Protein AF-A0A960U1J3-F1 (afdb_monomer_lite)

Foldseek 3Di:
DDPDDDPDDPPDDDDDDDDDDDDDDDDDDDDDDDDDDDDDPDPPPPPCQVPAPQQCPLQAPDSGPVYHAPDSNDSQFRDWDWFFAQQCPLPFTADIDTDRGHPDDDPRTHNDHQFPCSPDSCGGPPRPPPPPPDDD

Secondary structure (DSSP, 8-state):
-----------------PPPPPP-----------------------------B-SSSSS-SBT-TT---S-TT-TT--EEEEEEE-SSSSS---EEEEEEESSS--TTSBS----S-TT-TTSSTTS---------

Structure (mmCIF, N/CA/C/O backbone):
data_AF-A0A960U1J3-F1
#
_entry.id   AF-A0A960U1J3-F1
#
loop_
_atom_site.group_PDB
_atom_site.id
_atom_site.type_symbol
_atom_site.label_atom_id
_atom_site.label_alt_id
_atom_site.label_comp_id
_atom_site.label_asym_id
_atom_site.label_entity_id
_atom_site.label_seq_id
_atom_site.pdbx_PDB_ins_code
_atom_site.Cartn_x
_atom_site.Cartn_y
_atom_site.Cartn_z
_atom_site.occupancy
_atom_site.B_iso_or_equiv
_atom_site.auth_seq_id
_atom_site.auth_comp_id
_atom_site.auth_asym_id
_atom_site.auth_atom_id
_atom_site.pdbx_PDB_model_num
ATOM 1 N N . MET A 1 1 ? -14.752 -25.069 -22.540 1.00 42.94 1 MET A N 1
ATOM 2 C CA . MET A 1 1 ? -13.610 -25.781 -21.931 1.00 42.94 1 MET A CA 1
ATOM 3 C C . MET A 1 1 ? -13.483 -25.294 -20.500 1.00 42.94 1 MET A C 1
ATOM 5 O O . MET A 1 1 ? -13.129 -24.149 -20.278 1.00 42.94 1 MET A O 1
ATOM 9 N N . LEU A 1 2 ? -13.917 -26.132 -19.563 1.00 43.34 2 LEU A N 1
ATOM 10 C CA . LEU A 1 2 ? -14.135 -25.818 -18.154 1.00 43.34 2 LEU A CA 1
ATOM 11 C C . LEU A 1 2 ? -12.799 -25.925 -17.400 1.00 43.34 2 LEU A C 1
ATOM 13 O O . LEU A 1 2 ? -12.328 -27.030 -17.124 1.00 43.34 2 LEU A O 1
ATOM 17 N N . ARG A 1 3 ? -12.139 -24.796 -17.126 1.00 50.56 3 ARG A N 1
ATOM 18 C CA . ARG A 1 3 ? -10.886 -24.773 -16.358 1.00 50.56 3 ARG A CA 1
ATOM 19 C C . ARG A 1 3 ? -11.200 -24.759 -14.859 1.00 50.56 3 ARG A C 1
ATOM 21 O O . ARG A 1 3 ? -11.265 -23.721 -14.229 1.00 50.56 3 ARG A O 1
ATOM 28 N N . LYS A 1 4 ? -11.459 -25.975 -14.369 1.00 44.81 4 LYS A N 1
ATOM 29 C CA . LYS A 1 4 ? -11.050 -26.545 -13.074 1.00 44.81 4 LYS A CA 1
ATOM 30 C C . LYS A 1 4 ? -11.060 -25.590 -11.870 1.00 44.81 4 LYS A C 1
ATOM 32 O O . LYS A 1 4 ? -10.063 -24.949 -11.570 1.00 44.81 4 LYS A O 1
ATOM 37 N N . PHE A 1 5 ? -12.163 -25.665 -11.123 1.00 49.59 5 PHE A N 1
ATOM 38 C CA . PHE A 1 5 ? -12.190 -25.546 -9.664 1.00 49.59 5 PHE A CA 1
ATOM 39 C C . PHE A 1 5 ? -10.960 -26.238 -9.051 1.00 49.59 5 PHE A C 1
ATOM 41 O O . PHE A 1 5 ? -10.846 -27.463 -9.127 1.00 49.59 5 PHE A O 1
ATOM 48 N N . PHE A 1 6 ? -10.066 -25.470 -8.436 1.00 47.81 6 PHE A N 1
ATOM 49 C CA . PHE A 1 6 ? -9.118 -25.978 -7.449 1.00 47.81 6 PHE A CA 1
ATOM 50 C C . PHE A 1 6 ? -9.321 -25.175 -6.168 1.00 47.81 6 PHE A C 1
ATOM 52 O O . PHE A 1 6 ? -8.670 -24.174 -5.899 1.00 47.81 6 PHE A O 1
ATOM 59 N N . LEU A 1 7 ? -10.317 -25.630 -5.412 1.00 43.47 7 LEU A N 1
ATOM 60 C CA . LEU A 1 7 ? -10.479 -25.362 -3.995 1.00 43.47 7 LEU A CA 1
ATOM 61 C C . LEU A 1 7 ? -9.278 -26.001 -3.283 1.00 43.47 7 LEU A C 1
ATOM 63 O O . LEU A 1 7 ? -9.285 -27.204 -3.025 1.00 43.47 7 LEU A O 1
ATOM 67 N N . MET A 1 8 ? -8.227 -25.223 -3.027 1.00 41.78 8 MET A N 1
ATOM 68 C CA . MET A 1 8 ? -7.156 -25.616 -2.115 1.00 41.78 8 MET A CA 1
ATOM 69 C C . MET A 1 8 ? -7.316 -24.841 -0.813 1.00 41.78 8 MET A C 1
ATOM 71 O O . MET A 1 8 ? -6.874 -23.710 -0.662 1.00 41.78 8 MET A O 1
ATOM 75 N N . LEU A 1 9 ? -8.004 -25.503 0.112 1.00 47.09 9 LEU A N 1
ATOM 76 C CA . LEU A 1 9 ? -7.950 -25.270 1.545 1.00 47.09 9 LEU A CA 1
ATOM 77 C C 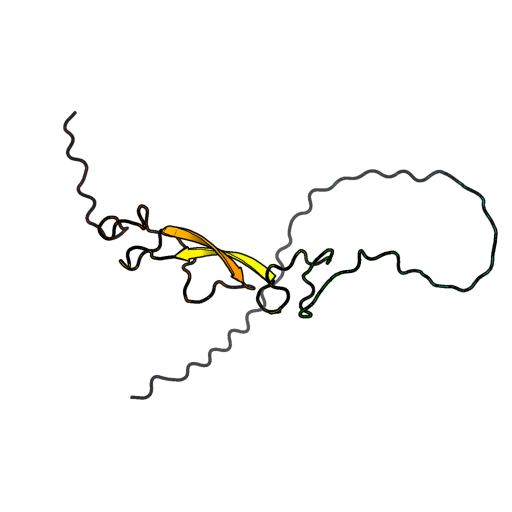. LEU A 1 9 ? -6.475 -25.283 1.988 1.00 47.09 9 LEU A C 1
ATOM 79 O O . LEU A 1 9 ? -5.895 -26.356 2.150 1.00 47.09 9 LEU A O 1
ATOM 83 N N . VAL A 1 10 ? -5.866 -24.112 2.173 1.00 48.56 10 VAL A N 1
ATOM 84 C CA . VAL A 1 10 ? -4.578 -23.981 2.866 1.00 48.56 10 VAL A CA 1
ATOM 85 C C . VAL A 1 10 ? -4.879 -23.523 4.285 1.00 48.56 10 VAL A C 1
ATOM 87 O O . VAL A 1 10 ? -4.880 -22.345 4.616 1.00 48.56 10 VAL A O 1
ATOM 90 N N . LEU A 1 11 ? -5.200 -24.506 5.122 1.00 50.47 11 LEU A N 1
ATOM 91 C CA . LEU A 1 11 ? -5.136 -24.377 6.567 1.00 50.47 11 LEU A CA 1
ATOM 92 C C . LEU A 1 11 ? -3.654 -24.474 6.954 1.00 50.47 11 LEU A C 1
ATOM 94 O O . LEU A 1 11 ? -3.129 -25.574 7.122 1.00 50.47 11 LEU A O 1
ATOM 98 N N . THR A 1 12 ? -2.971 -23.340 7.074 1.00 57.44 12 THR A N 1
ATOM 99 C CA . THR A 1 12 ? -1.671 -23.274 7.752 1.00 57.44 12 THR A CA 1
ATOM 100 C C . THR A 1 12 ? -1.734 -22.208 8.826 1.00 57.44 12 THR A C 1
ATOM 102 O O . THR A 1 12 ? -1.669 -21.016 8.548 1.00 57.44 12 THR A O 1
ATOM 105 N N . ALA A 1 13 ? -1.887 -22.679 10.062 1.00 51.31 13 ALA A N 1
ATOM 106 C CA . ALA A 1 13 ? -1.657 -21.907 11.266 1.00 51.31 13 ALA A CA 1
ATOM 107 C C . ALA A 1 13 ? -0.248 -21.302 11.217 1.00 51.31 13 ALA A C 1
ATOM 109 O O . ALA A 1 13 ? 0.740 -22.041 11.231 1.00 51.31 13 ALA A O 1
ATOM 110 N N . PHE A 1 14 ? -0.153 -19.976 11.166 1.00 50.88 14 PHE A N 1
ATOM 111 C CA . PHE A 1 14 ? 1.094 -19.292 11.471 1.00 50.88 14 PHE A CA 1
ATOM 112 C C . PHE A 1 14 ? 1.188 -19.142 12.987 1.00 50.88 14 PHE A C 1
ATOM 114 O O . PHE A 1 14 ? 0.440 -18.408 13.626 1.00 50.88 14 PHE A O 1
ATOM 121 N N . LEU A 1 15 ? 2.077 -19.950 13.560 1.00 49.25 15 LEU A N 1
ATOM 122 C CA . LEU A 1 15 ? 2.490 -19.865 14.949 1.00 49.25 15 LEU A CA 1
ATOM 123 C C . LEU A 1 15 ? 3.251 -18.554 15.158 1.00 49.25 15 LEU A C 1
ATOM 125 O O . LEU A 1 15 ? 4.181 -18.251 14.414 1.00 49.25 15 LEU A O 1
ATOM 129 N N . PHE A 1 16 ? 2.857 -17.827 16.203 1.00 50.53 16 PHE A N 1
ATOM 130 C CA . PHE A 1 16 ? 3.573 -16.696 16.783 1.00 50.53 16 PHE A CA 1
ATOM 131 C C . PHE A 1 16 ? 5.088 -16.954 16.842 1.00 50.53 16 PHE A C 1
ATOM 133 O O . PHE A 1 16 ? 5.547 -17.856 17.547 1.00 50.53 16 PHE A O 1
ATOM 140 N N . THR A 1 17 ? 5.872 -16.105 16.182 1.00 53.88 17 THR A N 1
ATOM 141 C CA . THR A 1 17 ? 7.277 -15.882 16.538 1.00 53.88 17 THR A CA 1
ATOM 142 C C . THR A 1 17 ? 7.396 -14.463 17.064 1.00 53.88 17 THR A C 1
ATOM 144 O O . THR A 1 17 ? 7.168 -13.505 16.333 1.00 53.88 17 THR A O 1
ATOM 147 N N . GLY A 1 18 ? 7.658 -14.368 18.368 1.00 45.94 18 GLY A N 1
ATOM 148 C CA . GLY A 1 18 ? 7.548 -13.153 19.160 1.00 45.94 18 GLY A CA 1
ATOM 149 C C . GLY A 1 18 ? 8.478 -12.017 18.743 1.00 45.94 18 GLY A C 1
ATOM 150 O O . GLY A 1 18 ? 9.635 -12.227 18.374 1.00 45.94 18 GLY A O 1
ATOM 151 N N . ALA A 1 19 ? 7.957 -10.802 18.889 1.00 51.81 19 ALA A N 1
ATOM 152 C CA . ALA A 1 19 ? 8.745 -9.586 18.929 1.00 51.81 19 ALA A CA 1
ATOM 153 C C . ALA A 1 19 ? 9.491 -9.503 20.270 1.00 51.81 19 ALA A C 1
ATOM 155 O O . ALA A 1 19 ? 8.927 -9.711 21.345 1.00 51.81 19 ALA A O 1
ATOM 156 N N . VAL A 1 20 ? 10.789 -9.231 20.186 1.00 54.38 20 VAL A N 1
ATOM 157 C CA . VAL A 1 20 ? 11.672 -9.004 21.327 1.00 54.38 20 VAL A CA 1
ATOM 158 C C . VAL A 1 20 ? 11.415 -7.599 21.882 1.00 54.38 20 VAL A C 1
ATOM 160 O O . VAL A 1 20 ? 11.584 -6.604 21.181 1.00 54.38 20 VAL A O 1
ATOM 163 N N . ALA A 1 21 ? 10.982 -7.514 23.138 1.00 51.69 21 ALA A N 1
ATOM 164 C CA . ALA A 1 21 ? 10.806 -6.250 23.844 1.00 51.69 21 ALA A CA 1
ATOM 165 C C . ALA A 1 21 ? 12.169 -5.698 24.299 1.00 51.69 21 ALA A C 1
ATOM 167 O O . ALA A 1 21 ? 12.952 -6.405 24.941 1.00 51.69 21 ALA A O 1
ATOM 168 N N . CYS A 1 22 ? 12.451 -4.430 23.992 1.00 45.19 22 CYS A N 1
ATOM 169 C CA . CYS A 1 22 ? 13.513 -3.676 24.653 1.00 45.19 22 CYS A CA 1
ATOM 170 C C . CYS A 1 22 ? 12.932 -3.064 25.934 1.00 45.19 22 CYS A C 1
ATOM 172 O O . CYS A 1 22 ? 11.934 -2.352 25.884 1.00 45.19 22 CYS A O 1
ATOM 174 N N . GLY A 1 23 ? 13.514 -3.423 27.077 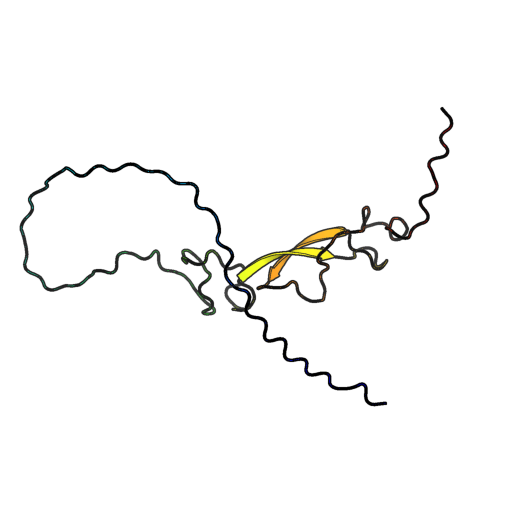1.00 40.59 23 GLY A N 1
ATOM 175 C CA . GLY A 1 23 ? 13.006 -3.074 28.398 1.00 40.59 23 GLY A CA 1
ATOM 176 C C . GLY A 1 23 ? 13.479 -1.733 28.963 1.00 40.59 23 GLY A C 1
ATOM 177 O O . GLY A 1 23 ? 14.401 -1.095 28.462 1.00 40.59 23 GLY A O 1
ATOM 178 N N . GLY A 1 24 ? 12.864 -1.403 30.097 1.00 42.47 24 GLY A N 1
ATOM 179 C CA . GLY A 1 24 ? 13.232 -0.380 31.082 1.00 42.47 24 GLY A CA 1
ATOM 180 C C . GLY A 1 24 ? 11.958 -0.028 31.862 1.00 42.47 24 GLY A C 1
ATOM 181 O O . GLY A 1 24 ? 10.990 0.367 31.241 1.00 42.47 24 GLY A O 1
ATOM 182 N N . GLY A 1 25 ? 11.784 -0.230 33.169 1.00 43.16 25 GLY A N 1
ATOM 183 C CA . GLY A 1 25 ? 12.726 -0.375 34.271 1.00 43.16 25 GLY A CA 1
ATOM 184 C C . GLY A 1 25 ? 12.744 0.917 35.094 1.00 43.16 25 GLY A C 1
ATOM 185 O O . GLY A 1 25 ? 13.449 1.841 34.708 1.00 43.16 25 GLY A O 1
ATOM 186 N N . GLY A 1 26 ? 12.032 0.963 36.228 1.00 41.59 26 GLY A N 1
ATOM 187 C CA . GLY A 1 26 ? 12.218 1.992 37.265 1.00 41.59 26 GLY A CA 1
ATOM 188 C C . GLY A 1 26 ? 10.938 2.355 38.020 1.00 41.59 26 GLY A C 1
ATOM 189 O O . GLY A 1 26 ? 10.039 2.934 37.429 1.00 41.59 26 GLY A O 1
ATOM 190 N N . GLY A 1 27 ? 10.871 1.991 39.305 1.00 50.00 27 GLY A N 1
ATOM 191 C CA . GLY A 1 27 ? 9.740 2.256 40.196 1.00 50.00 27 GLY A CA 1
ATOM 192 C C . GLY A 1 27 ? 9.812 3.577 40.966 1.00 50.00 27 GLY A C 1
ATOM 193 O O . GLY A 1 27 ? 10.731 4.375 40.776 1.00 50.00 27 GLY A O 1
ATOM 194 N N . GLY A 1 28 ? 8.849 3.732 41.872 1.00 45.59 28 GLY A N 1
ATOM 195 C CA . GLY A 1 28 ? 8.752 4.803 42.857 1.00 45.59 28 GLY A CA 1
ATOM 196 C C . GLY A 1 28 ? 7.359 4.809 43.475 1.00 45.59 28 GLY A C 1
ATOM 197 O O . GLY A 1 28 ? 6.507 5.567 43.031 1.00 45.59 28 GLY A O 1
ATOM 198 N N . ASP A 1 29 ? 7.148 3.914 44.438 1.00 52.78 29 ASP A N 1
ATOM 199 C CA . ASP A 1 29 ? 6.119 4.063 45.466 1.00 52.78 29 ASP A CA 1
ATOM 200 C C . ASP A 1 29 ? 6.533 5.222 46.398 1.00 52.78 29 ASP A C 1
ATOM 202 O O . ASP A 1 29 ? 7.736 5.452 46.548 1.00 52.78 29 ASP A O 1
ATOM 206 N N . ASP A 1 30 ? 5.541 5.894 46.993 1.00 54.38 30 ASP A N 1
ATOM 207 C CA . ASP A 1 30 ? 5.583 6.914 48.065 1.00 54.38 30 ASP A CA 1
ATOM 208 C C . ASP A 1 30 ? 5.020 8.282 47.623 1.00 54.38 30 ASP A C 1
ATOM 210 O O . ASP A 1 30 ? 5.735 9.111 47.070 1.00 54.38 30 ASP A O 1
ATOM 214 N N . ASP A 1 31 ? 3.733 8.516 47.901 1.00 54.94 31 ASP A N 1
ATOM 215 C CA . ASP A 1 31 ? 3.280 9.675 48.686 1.00 54.94 31 ASP A CA 1
ATOM 216 C C . ASP A 1 31 ? 1.809 9.467 49.098 1.00 54.94 31 ASP A C 1
ATOM 218 O O . ASP A 1 31 ? 0.887 9.460 48.282 1.00 54.94 31 ASP A O 1
ATOM 222 N N . ASP A 1 32 ? 1.632 9.254 50.403 1.00 58.69 32 ASP A N 1
ATOM 223 C CA . ASP A 1 32 ? 0.369 9.291 51.129 1.00 58.69 32 ASP A CA 1
ATOM 224 C C . ASP A 1 32 ? -0.322 10.661 50.945 1.00 58.69 32 ASP A C 1
ATOM 226 O O . ASP A 1 32 ? 0.210 11.681 51.393 1.00 58.69 32 ASP A O 1
ATOM 230 N N . ASP A 1 33 ? -1.529 10.698 50.369 1.00 59.38 33 ASP A N 1
ATOM 231 C CA . ASP A 1 33 ? -2.462 11.818 50.565 1.00 59.38 33 ASP A CA 1
ATOM 232 C C . ASP A 1 33 ? -3.788 11.285 51.125 1.00 59.38 33 ASP A C 1
ATOM 234 O O . ASP A 1 33 ? -4.652 10.754 50.423 1.00 59.38 33 ASP A O 1
ATOM 238 N N . ASP A 1 34 ? -3.893 11.378 52.452 1.00 67.12 34 ASP A N 1
ATOM 239 C CA . ASP A 1 34 ? -5.110 11.186 53.229 1.00 67.12 34 ASP A CA 1
ATOM 240 C C . ASP A 1 34 ? -6.208 12.136 52.725 1.00 67.12 34 ASP A C 1
ATOM 242 O O . ASP A 1 34 ? -6.199 13.337 53.001 1.00 67.12 34 ASP A O 1
ATOM 246 N N . SER A 1 35 ? -7.239 11.590 52.086 1.00 58.16 35 SER A N 1
ATOM 247 C CA . SER A 1 35 ? -8.555 12.231 52.012 1.00 58.16 35 SER A CA 1
ATOM 248 C C . SER A 1 35 ? -9.652 11.178 52.047 1.00 58.16 35 SER A C 1
ATOM 250 O O . SER A 1 35 ? -10.273 10.845 51.046 1.00 58.16 35 SER A O 1
ATOM 252 N N . ALA A 1 36 ? -9.899 10.653 53.245 1.00 66.25 36 ALA A N 1
ATOM 253 C CA . ALA A 1 36 ? -11.142 9.964 53.543 1.00 66.25 36 ALA A CA 1
ATOM 254 C C . ALA A 1 36 ? -12.325 10.935 53.386 1.00 66.25 36 ALA A C 1
ATOM 256 O O . ALA A 1 36 ? -12.500 11.825 54.224 1.00 66.25 36 ALA A O 1
ATOM 257 N N . ALA A 1 37 ? -13.143 10.727 52.357 1.00 55.47 37 ALA A N 1
ATOM 258 C CA . ALA A 1 37 ? -14.565 11.043 52.370 1.00 55.47 37 ALA A CA 1
ATOM 259 C C . ALA A 1 37 ? -15.295 10.251 51.274 1.00 55.47 37 ALA A C 1
ATOM 261 O O . ALA A 1 37 ? -14.887 10.275 50.120 1.00 55.47 37 ALA A O 1
ATOM 262 N N . ASP A 1 38 ? -16.396 9.640 51.709 1.00 55.00 38 ASP A N 1
ATOM 263 C CA . ASP A 1 38 ? -17.573 9.232 50.940 1.00 55.00 38 ASP A CA 1
ATOM 264 C C . ASP A 1 38 ? -17.618 7.786 50.401 1.00 55.00 38 ASP A C 1
ATOM 266 O O . ASP A 1 38 ? -17.092 7.425 49.354 1.00 55.00 38 ASP A O 1
ATOM 270 N N . ASP A 1 39 ? -18.307 6.960 51.202 1.00 57.00 39 ASP A N 1
ATOM 271 C CA . ASP A 1 39 ? -18.925 5.680 50.857 1.00 57.00 39 ASP A CA 1
ATOM 272 C C . ASP A 1 39 ? -20.021 5.877 49.781 1.00 57.00 39 ASP A C 1
ATOM 274 O O . ASP A 1 39 ? -21.213 5.806 50.097 1.00 57.00 39 ASP A O 1
ATOM 278 N N . ASP A 1 40 ? -19.636 6.109 48.527 1.00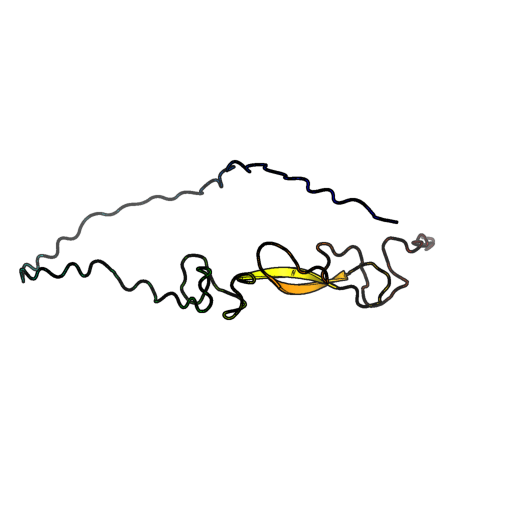 59.72 40 ASP A N 1
ATOM 279 C CA . ASP A 1 40 ? -20.529 5.978 47.373 1.00 59.72 40 ASP A CA 1
ATOM 280 C C . ASP A 1 40 ? -20.058 4.792 46.509 1.00 59.72 40 ASP A C 1
ATOM 282 O O . ASP A 1 40 ? -18.979 4.804 45.921 1.00 59.72 40 ASP A O 1
ATOM 286 N N . ASP A 1 41 ? -20.875 3.733 46.501 1.00 58.88 41 ASP A N 1
ATOM 287 C CA . ASP A 1 41 ? -20.864 2.632 45.529 1.00 58.88 41 ASP A CA 1
ATOM 288 C C . ASP A 1 41 ? -21.109 3.195 44.109 1.00 58.88 41 ASP A C 1
ATOM 290 O O . ASP A 1 41 ? -22.209 3.061 43.571 1.00 58.88 41 ASP A O 1
ATOM 294 N N . ASP A 1 42 ? -20.100 3.812 43.503 1.00 59.31 42 ASP A N 1
ATOM 295 C CA . ASP A 1 42 ? -20.012 4.015 42.058 1.00 59.31 42 ASP A CA 1
ATOM 296 C C . ASP A 1 42 ? -18.682 3.397 41.595 1.00 59.31 42 ASP A C 1
ATOM 298 O O . ASP A 1 42 ? -17.614 4.003 41.681 1.00 59.31 42 ASP A O 1
ATOM 302 N N . ASP A 1 43 ? -18.761 2.140 41.139 1.00 56.53 43 ASP A N 1
ATOM 303 C CA . ASP A 1 43 ? -17.783 1.498 40.247 1.00 56.53 43 ASP A CA 1
ATOM 304 C C . ASP A 1 43 ? -17.735 2.289 38.914 1.00 56.53 43 ASP A C 1
ATOM 306 O O . ASP A 1 43 ? -18.129 1.785 37.863 1.00 56.53 43 ASP A O 1
ATOM 310 N N . ASP A 1 44 ? -17.270 3.539 38.952 1.00 54.16 44 ASP A N 1
ATOM 311 C CA . ASP A 1 44 ? -16.797 4.297 37.788 1.00 54.16 44 ASP A CA 1
ATOM 312 C C . ASP A 1 44 ? -15.287 4.024 37.595 1.00 54.16 44 ASP A C 1
ATOM 314 O O . ASP A 1 44 ? -14.474 4.925 37.400 1.00 54.16 44 ASP A O 1
ATOM 318 N N . ASP A 1 45 ? -14.907 2.743 37.656 1.00 58.81 45 ASP A N 1
ATOM 319 C CA . ASP A 1 45 ? -13.716 2.226 36.977 1.00 58.81 45 ASP A CA 1
ATOM 320 C C . ASP A 1 45 ? -14.085 2.000 35.499 1.00 58.81 45 ASP A C 1
ATOM 322 O O . ASP A 1 45 ? -14.278 0.876 35.033 1.00 58.81 45 ASP A O 1
ATOM 326 N N . ASP A 1 46 ? -14.219 3.093 34.759 1.00 53.62 46 ASP A N 1
ATOM 327 C CA . ASP A 1 46 ? -13.759 3.136 33.374 1.00 53.62 46 ASP A CA 1
ATOM 328 C C . ASP A 1 46 ? -13.281 4.565 33.166 1.00 53.62 46 ASP A C 1
ATOM 330 O O . ASP A 1 46 ? -14.067 5.502 32.991 1.00 53.62 46 ASP A O 1
ATOM 334 N N . ASP A 1 47 ? -11.974 4.739 33.333 1.00 50.91 47 ASP A N 1
ATOM 335 C CA . ASP A 1 47 ? -11.283 5.971 33.021 1.00 50.91 47 ASP A CA 1
ATOM 336 C C . ASP A 1 47 ? -11.675 6.423 31.615 1.00 50.91 47 ASP A C 1
ATOM 338 O O . ASP A 1 47 ? -12.137 5.634 30.799 1.00 50.91 47 ASP A O 1
ATOM 342 N N . ASP A 1 48 ? -11.531 7.712 31.325 1.00 49.03 48 ASP A N 1
ATOM 343 C CA . ASP A 1 48 ? -11.580 8.232 29.966 1.00 49.03 48 ASP A CA 1
ATOM 344 C C . ASP A 1 48 ? -10.637 7.415 29.048 1.00 49.03 48 ASP A C 1
ATOM 346 O O . ASP A 1 48 ? -9.515 7.829 28.744 1.00 49.03 48 ASP A O 1
ATOM 350 N N . ALA A 1 49 ? -11.099 6.263 28.554 1.00 53.41 49 ALA A N 1
ATOM 351 C CA . ALA A 1 49 ? -10.672 5.663 27.322 1.00 53.41 49 ALA A CA 1
ATOM 352 C C . ALA A 1 49 ? -10.949 6.769 26.327 1.00 53.41 49 ALA A C 1
ATOM 354 O O . ALA A 1 49 ? -12.108 7.054 26.018 1.00 53.41 49 ALA A O 1
ATOM 355 N N . ALA A 1 50 ? -9.887 7.477 25.939 1.00 59.88 50 ALA A N 1
ATOM 356 C CA . ALA A 1 50 ? -9.909 8.454 24.870 1.00 59.88 50 ALA A CA 1
ATOM 357 C C . ALA A 1 50 ? -10.853 7.903 23.803 1.00 59.88 50 ALA A C 1
ATOM 359 O O . ALA A 1 50 ? -10.569 6.841 23.260 1.00 59.88 50 ALA A O 1
ATOM 360 N N . THR A 1 51 ? -12.036 8.513 23.657 1.00 76.56 51 THR A N 1
ATOM 361 C CA . THR A 1 51 ? -13.187 7.824 23.059 1.00 76.56 51 THR A CA 1
ATOM 362 C C . THR A 1 51 ? -12.786 7.342 21.678 1.00 76.56 51 THR A C 1
ATOM 364 O O . THR A 1 51 ? -12.636 8.170 20.780 1.00 76.56 51 THR A O 1
ATOM 367 N N . CYS A 1 52 ? -12.548 6.040 21.536 1.00 85.50 52 CYS A N 1
ATOM 368 C CA . CYS A 1 52 ? -12.169 5.453 20.265 1.00 85.50 52 CYS A CA 1
ATOM 369 C C . CYS A 1 52 ? -13.310 5.728 19.286 1.00 85.50 52 CYS A C 1
ATOM 371 O O . CYS A 1 52 ? -14.452 5.315 19.515 1.00 85.50 52 CYS A O 1
ATOM 373 N N . VAL A 1 53 ? -13.017 6.505 18.244 1.00 89.69 53 VAL A N 1
ATOM 374 C CA . VAL A 1 53 ? -13.968 6.802 17.175 1.00 89.69 53 VAL A CA 1
ATOM 375 C C . VAL A 1 53 ? -13.759 5.772 16.080 1.00 89.69 53 VAL A C 1
ATOM 377 O O . VAL A 1 53 ? -13.038 6.015 15.119 1.00 89.69 53 VAL A O 1
ATOM 380 N N . ASP A 1 54 ? -14.400 4.627 16.267 1.00 89.31 54 ASP A N 1
ATOM 381 C CA . ASP A 1 54 ? -14.465 3.536 15.300 1.00 89.31 54 ASP A CA 1
ATOM 382 C C . ASP A 1 54 ? -15.825 3.595 14.583 1.00 89.31 54 ASP A C 1
ATOM 384 O O . ASP A 1 54 ? -16.884 3.379 15.187 1.00 89.31 54 ASP A O 1
ATOM 388 N N . THR A 1 55 ? -15.810 3.989 13.308 1.00 92.94 55 THR A N 1
ATOM 389 C CA . THR A 1 55 ? -17.040 4.254 12.542 1.00 92.94 55 THR A CA 1
ATOM 390 C C . THR A 1 55 ? -17.544 3.020 11.797 1.00 92.94 55 THR A C 1
ATOM 392 O O . THR A 1 55 ? -18.761 2.873 11.621 1.00 92.94 55 THR A O 1
ATOM 395 N N . ASP A 1 56 ? -16.654 2.125 11.375 1.00 90.75 56 ASP A N 1
ATOM 396 C CA . ASP A 1 56 ? -16.992 0.940 10.584 1.00 90.75 56 ASP A CA 1
ATOM 397 C C . ASP A 1 56 ? -16.889 -0.387 11.361 1.00 90.75 56 ASP A C 1
ATOM 399 O O . ASP A 1 56 ? -17.399 -1.413 10.893 1.00 90.75 56 ASP A O 1
ATOM 403 N N . GLY A 1 57 ? -16.390 -0.341 12.596 1.00 89.81 57 GLY A N 1
ATOM 404 C CA . GLY A 1 57 ? -16.405 -1.420 13.573 1.00 89.81 57 GLY A CA 1
ATOM 405 C C . GLY A 1 57 ? -15.218 -2.375 13.478 1.00 89.81 57 GLY A C 1
ATOM 406 O O . GLY A 1 57 ? -15.366 -3.533 13.892 1.00 89.81 57 GLY A O 1
ATOM 407 N N . ASP A 1 58 ? -14.097 -1.961 12.888 1.00 89.88 58 ASP A N 1
ATOM 408 C CA . ASP A 1 58 ? -12.901 -2.796 12.736 1.00 89.88 58 ASP A CA 1
ATOM 409 C C . ASP A 1 58 ? -11.872 -2.652 13.873 1.00 89.88 58 ASP A C 1
ATOM 411 O O . ASP A 1 58 ? -10.925 -3.444 13.965 1.00 89.88 58 ASP A O 1
ATOM 415 N N . GLY A 1 59 ? -12.114 -1.719 14.798 1.00 90.12 59 GLY A N 1
ATOM 416 C CA . GLY A 1 59 ? -11.270 -1.418 15.949 1.00 90.12 59 GLY A CA 1
ATOM 417 C C . GLY A 1 59 ? -10.172 -0.386 15.689 1.00 90.12 59 GLY A C 1
ATOM 418 O O . GLY A 1 59 ? -9.461 -0.037 16.638 1.00 90.12 59 GLY A O 1
ATOM 419 N N . PHE A 1 60 ? -10.026 0.104 14.457 1.00 93.25 60 PHE A N 1
ATOM 420 C CA . PHE A 1 60 ? -9.166 1.222 14.090 1.00 93.25 60 PHE A CA 1
ATOM 421 C C . PHE A 1 60 ? -9.971 2.528 14.073 1.00 93.25 60 PHE A C 1
ATOM 423 O O . PHE A 1 60 ? -11.190 2.545 13.936 1.00 93.25 60 PHE A O 1
ATOM 430 N N . GLY A 1 61 ? -9.287 3.653 14.286 1.00 91.44 61 GLY A N 1
ATOM 431 C CA . GLY A 1 61 ? -9.944 4.957 14.313 1.00 91.44 61 GLY A CA 1
ATOM 432 C C . GLY A 1 61 ? -9.222 6.003 15.149 1.00 91.44 61 GLY A C 1
ATOM 433 O O . GLY A 1 61 ? -8.107 5.805 15.644 1.00 91.44 61 GLY A O 1
ATOM 434 N N . GLU A 1 62 ? -9.851 7.166 15.313 1.00 89.19 62 GLU A N 1
ATOM 435 C CA . GLU A 1 62 ? -9.278 8.241 16.124 1.00 89.19 62 GLU A CA 1
ATOM 436 C C . GLU A 1 62 ? -9.232 7.814 17.599 1.00 89.19 62 GLU A C 1
ATOM 438 O O . GLU A 1 62 ? -10.256 7.482 18.192 1.00 89.19 62 GLU A O 1
ATOM 443 N N . ASN A 1 63 ? -8.038 7.843 18.199 1.00 87.25 63 ASN A N 1
ATOM 444 C CA . ASN A 1 63 ? -7.786 7.454 19.593 1.00 87.25 63 ASN A CA 1
ATOM 445 C C . ASN A 1 63 ? -8.093 5.980 19.932 1.00 87.25 63 ASN A C 1
ATOM 447 O O . ASN A 1 63 ? -8.236 5.639 21.103 1.00 87.25 63 ASN A O 1
ATOM 451 N N . CYS A 1 64 ? -8.152 5.097 18.934 1.00 88.12 64 CYS A N 1
ATOM 452 C CA . CYS A 1 64 ? -8.314 3.660 19.147 1.00 88.12 64 CYS A CA 1
ATOM 453 C C . CYS A 1 64 ? -6.980 2.970 19.479 1.00 88.12 64 CYS A C 1
ATOM 455 O O . CYS A 1 64 ? -5.926 3.343 18.959 1.00 88.12 64 CYS A O 1
ATOM 457 N N . GLU A 1 65 ? -7.015 1.931 20.325 1.00 89.06 65 GLU A N 1
ATOM 458 C CA . GLU A 1 65 ? -5.815 1.173 20.730 1.00 89.06 65 GLU A CA 1
ATOM 459 C C . GLU A 1 65 ? -5.143 0.470 19.536 1.00 89.06 65 GLU A C 1
ATOM 461 O O . GLU A 1 65 ? -3.915 0.390 19.479 1.00 89.06 65 GLU A O 1
ATOM 466 N N . ALA A 1 66 ? -5.931 0.006 18.556 1.00 89.25 66 ALA A N 1
ATOM 467 C CA . ALA A 1 66 ? -5.405 -0.641 17.352 1.00 89.25 66 ALA A CA 1
ATOM 468 C C . ALA A 1 66 ? -4.646 0.333 16.431 1.00 89.25 66 ALA A C 1
ATOM 470 O O . ALA A 1 66 ? -3.801 -0.095 15.642 1.00 89.25 66 ALA A O 1
ATOM 471 N N . GLY A 1 67 ? -4.891 1.638 16.575 1.00 91.94 67 GLY A N 1
ATOM 472 C CA . GLY A 1 67 ? -4.281 2.697 15.783 1.00 91.94 67 GLY A CA 1
ATOM 473 C C . GLY A 1 67 ? -5.287 3.465 14.920 1.00 91.94 67 GLY A C 1
ATOM 474 O O . GLY A 1 67 ? -6.487 3.200 14.978 1.00 91.94 67 GLY A O 1
ATOM 475 N N . PRO A 1 68 ? -4.798 4.445 14.140 1.00 93.44 68 PRO A N 1
ATOM 476 C CA . PRO A 1 68 ? -5.636 5.247 13.257 1.00 93.44 68 PRO A CA 1
ATOM 477 C C . PRO A 1 68 ? -6.158 4.426 12.077 1.00 93.44 68 PRO A C 1
ATOM 479 O O . PRO A 1 68 ? -5.435 3.581 11.554 1.00 93.44 68 PRO A O 1
ATOM 482 N N . ASP A 1 69 ? -7.364 4.758 11.629 1.00 94.69 69 ASP A N 1
ATOM 483 C CA . ASP A 1 69 ? -7.987 4.235 10.415 1.00 94.69 69 ASP A CA 1
ATOM 484 C C . ASP A 1 69 ? -7.766 5.208 9.240 1.00 94.69 69 ASP A C 1
ATOM 486 O O . ASP A 1 69 ? -7.782 6.433 9.403 1.00 94.69 69 ASP A O 1
ATOM 490 N N . CYS A 1 70 ? -7.497 4.673 8.049 1.00 96.12 70 CYS A N 1
ATOM 491 C CA . CYS A 1 70 ? -7.394 5.464 6.829 1.00 96.12 70 CYS A CA 1
ATOM 492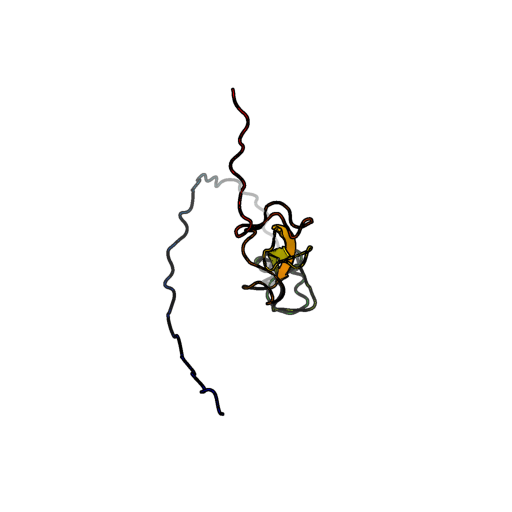 C C . CYS A 1 70 ? -8.722 5.599 6.068 1.00 96.12 70 CYS A C 1
ATOM 494 O O . CYS A 1 70 ? -8.795 6.438 5.160 1.00 96.12 70 CYS A O 1
ATOM 496 N N . ASN A 1 71 ? -9.745 4.808 6.402 1.00 95.12 71 ASN A N 1
ATOM 497 C CA . ASN A 1 71 ? -11.059 4.843 5.778 1.00 95.12 71 ASN A CA 1
ATOM 498 C C . ASN A 1 71 ? -12.189 4.401 6.725 1.00 95.12 71 ASN A C 1
ATOM 500 O O . ASN A 1 71 ? -12.691 3.292 6.593 1.00 95.12 71 ASN A O 1
ATOM 504 N N . ASP A 1 72 ? -12.730 5.379 7.462 1.00 93.25 72 ASP A N 1
ATOM 505 C CA . ASP A 1 72 ? -13.881 5.278 8.385 1.00 93.25 72 ASP A CA 1
ATOM 506 C C . ASP A 1 72 ? -15.188 4.664 7.812 1.00 93.25 72 ASP A C 1
ATOM 508 O O . ASP A 1 72 ? -16.236 4.663 8.467 1.00 93.25 72 ASP A O 1
ATOM 512 N N . GLY A 1 73 ? -15.217 4.273 6.536 1.00 94.06 73 GLY A N 1
ATOM 513 C CA . GLY A 1 73 ? -16.376 3.698 5.859 1.00 94.06 73 GLY A CA 1
ATOM 514 C C . GLY A 1 73 ? -16.172 2.278 5.332 1.00 94.06 73 GLY A C 1
ATOM 515 O O . GLY A 1 73 ? -17.107 1.751 4.716 1.00 94.06 73 GLY A O 1
ATOM 516 N N . ASP A 1 74 ? -14.995 1.673 5.507 1.00 94.75 74 ASP A N 1
ATOM 517 C CA . ASP A 1 74 ? -14.693 0.320 5.040 1.00 94.75 74 ASP A CA 1
ATOM 518 C C . ASP A 1 74 ? -13.744 -0.413 5.991 1.00 94.75 74 ASP A C 1
ATOM 520 O O . ASP A 1 74 ? -12.529 -0.354 5.830 1.00 94.75 74 ASP A O 1
ATOM 524 N N . ALA A 1 75 ? -14.334 -1.261 6.835 1.00 94.25 75 ALA A N 1
ATOM 525 C CA . ALA A 1 75 ? -13.661 -2.110 7.821 1.00 94.25 75 ALA A CA 1
ATOM 526 C C . ALA A 1 75 ? -12.593 -3.072 7.250 1.00 94.25 75 ALA A C 1
ATOM 528 O O . ALA A 1 75 ? -11.966 -3.843 7.974 1.00 94.25 75 ALA A O 1
ATOM 529 N N . ASN A 1 76 ? -12.439 -3.143 5.922 1.00 94.75 76 ASN A N 1
ATOM 530 C CA . ASN A 1 76 ? -11.374 -3.901 5.262 1.00 94.75 76 ASN A CA 1
ATOM 531 C C . ASN A 1 76 ? -10.197 -3.010 4.835 1.00 94.75 76 ASN A C 1
ATOM 533 O O . ASN A 1 76 ? -9.309 -3.501 4.133 1.00 94.75 76 ASN A O 1
ATOM 537 N N . ALA A 1 77 ? -10.201 -1.723 5.185 1.00 95.81 77 ALA A N 1
ATOM 538 C CA . ALA A 1 77 ? -9.260 -0.714 4.725 1.00 95.81 77 ALA A CA 1
ATOM 539 C C . ALA A 1 77 ? -8.810 0.210 5.868 1.00 95.81 77 ALA A C 1
ATOM 541 O O . ALA A 1 77 ? -9.101 1.395 5.856 1.00 95.81 77 ALA A O 1
ATOM 542 N N . TYR A 1 78 ? -8.017 -0.335 6.789 1.00 95.19 78 TYR A N 1
ATOM 543 C CA . TYR A 1 78 ? -7.582 0.349 8.014 1.00 95.19 78 TYR A CA 1
ATOM 544 C C . TYR A 1 78 ? -6.140 0.867 8.010 1.00 95.19 78 TYR A C 1
ATOM 546 O O . TYR A 1 78 ? -5.726 1.567 8.931 1.00 95.19 78 TYR A O 1
ATOM 554 N N . GLN A 1 79 ? -5.320 0.520 7.012 1.00 95.31 79 GLN A N 1
ATOM 555 C CA . GLN A 1 79 ? -3.907 0.910 6.976 1.00 95.31 79 GLN A CA 1
ATOM 556 C C . GLN A 1 79 ? -3.461 1.436 5.611 1.00 95.31 79 GLN A C 1
ATOM 558 O O . GLN A 1 79 ? -3.970 1.066 4.556 1.00 95.31 79 GLN A O 1
ATOM 563 N N . ILE A 1 80 ? -2.446 2.302 5.613 1.00 96.25 80 ILE A N 1
ATOM 564 C CA . ILE A 1 80 ? -1.799 2.736 4.374 1.00 96.25 80 ILE A CA 1
ATOM 565 C C . ILE A 1 80 ? -0.724 1.720 3.992 1.00 96.25 80 ILE A C 1
ATOM 567 O O . ILE A 1 80 ? 0.302 1.604 4.664 1.00 96.25 80 ILE A O 1
ATOM 571 N N . LEU A 1 81 ? -0.934 1.031 2.875 1.00 96.25 81 LEU A N 1
ATOM 572 C CA . LEU A 1 81 ? 0.078 0.210 2.222 1.00 96.25 81 LEU A CA 1
ATOM 573 C C . LEU A 1 81 ? 0.745 0.998 1.091 1.00 96.25 81 LEU A C 1
ATOM 575 O O . LEU A 1 81 ? 0.097 1.760 0.372 1.00 96.25 81 LEU A O 1
ATOM 579 N N . THR A 1 82 ? 2.047 0.795 0.903 1.00 96.56 82 THR A N 1
ATOM 580 C CA . THR A 1 82 ? 2.759 1.319 -0.269 1.00 96.56 82 THR A CA 1
ATOM 581 C C . THR A 1 82 ? 2.546 0.371 -1.437 1.00 96.56 82 THR A C 1
ATOM 583 O O . THR A 1 82 ? 3.002 -0.769 -1.382 1.00 96.56 82 THR A O 1
ATOM 586 N N . GLY A 1 83 ? 1.873 0.845 -2.480 1.00 96.31 83 GLY A N 1
ATOM 587 C CA . GLY A 1 83 ? 1.775 0.166 -3.768 1.00 96.31 83 GLY A CA 1
ATOM 588 C C . GLY A 1 83 ? 2.504 0.939 -4.859 1.00 96.31 83 GLY A C 1
ATOM 589 O O . GLY A 1 83 ? 2.907 2.087 -4.660 1.00 96.31 83 GLY A O 1
ATOM 590 N N . TYR A 1 84 ? 2.643 0.315 -6.021 1.00 96.38 84 TYR A N 1
ATOM 591 C CA . TYR A 1 84 ? 3.238 0.921 -7.207 1.00 96.38 84 TYR A CA 1
ATOM 592 C C . TYR A 1 84 ? 2.263 0.866 -8.380 1.00 96.38 84 TYR A C 1
ATOM 594 O O . TYR A 1 84 ? 1.458 -0.065 -8.474 1.00 96.38 84 TYR A O 1
ATOM 602 N N . VAL A 1 85 ? 2.313 1.877 -9.242 1.00 95.88 85 VAL A N 1
ATOM 603 C CA . VAL A 1 85 ? 1.532 1.953 -10.483 1.00 95.88 85 VAL A CA 1
ATOM 604 C C . VAL A 1 85 ? 2.465 1.878 -11.683 1.00 95.88 85 VAL A C 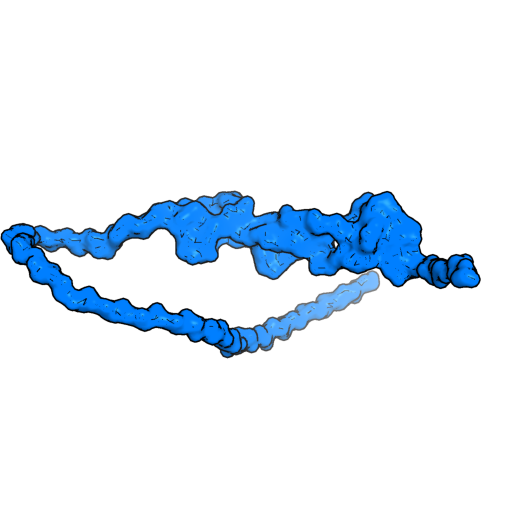1
ATOM 606 O O . VAL A 1 85 ? 3.632 2.224 -11.558 1.00 95.88 85 VAL A O 1
ATOM 609 N N . ASP A 1 86 ? 1.924 1.404 -12.798 1.00 94.31 86 ASP A N 1
ATOM 610 C CA . ASP A 1 86 ? 2.552 1.396 -14.120 1.00 94.31 86 ASP A CA 1
ATOM 611 C C . ASP A 1 86 ? 1.989 2.603 -14.887 1.00 94.31 86 ASP A C 1
ATOM 613 O O . ASP A 1 86 ? 0.814 2.601 -15.284 1.00 94.31 86 ASP A O 1
ATOM 617 N N . ALA A 1 87 ? 2.758 3.692 -14.964 1.00 93.94 87 ALA A N 1
ATOM 618 C CA . ALA A 1 87 ? 2.273 4.953 -15.530 1.00 93.94 87 ALA A CA 1
ATOM 619 C C . ALA A 1 87 ? 2.472 5.048 -17.053 1.00 93.94 87 ALA A C 1
ATOM 621 O O . ALA A 1 87 ? 1.637 5.653 -17.748 1.00 93.94 87 ALA A O 1
ATOM 622 N N . ASP A 1 88 ? 3.508 4.418 -17.597 1.00 93.44 88 ASP A N 1
ATOM 623 C CA . ASP A 1 88 ? 3.806 4.411 -19.030 1.00 93.44 88 ASP A CA 1
ATOM 624 C C . ASP A 1 88 ? 3.201 3.218 -19.802 1.00 93.44 88 ASP A C 1
ATOM 626 O O . ASP A 1 88 ? 3.115 3.255 -21.037 1.00 93.44 88 ASP A O 1
ATOM 630 N N . HIS A 1 89 ? 2.619 2.261 -19.076 1.00 92.62 89 HIS A N 1
ATOM 631 C CA . HIS A 1 89 ? 1.922 1.067 -19.553 1.00 92.62 89 HIS A CA 1
ATOM 632 C C . HIS A 1 89 ? 2.823 0.035 -20.236 1.00 92.62 89 HIS A C 1
ATOM 634 O O . HIS A 1 89 ? 2.389 -0.631 -21.192 1.00 92.62 89 HIS A O 1
ATOM 640 N N . ASP A 1 90 ? 4.059 -0.116 -19.776 1.00 90.62 90 ASP A N 1
ATOM 641 C CA . ASP A 1 90 ? 4.995 -1.106 -20.299 1.00 90.62 90 ASP A CA 1
ATOM 642 C C . ASP A 1 90 ? 4.935 -2.475 -19.579 1.00 90.62 90 ASP A C 1
ATOM 644 O O . ASP A 1 90 ? 5.467 -3.479 -20.077 1.00 90.62 90 ASP A O 1
ATOM 648 N N . GLY A 1 91 ? 4.176 -2.553 -18.478 1.00 91.31 91 GLY A N 1
ATOM 649 C CA . GLY A 1 91 ? 3.985 -3.744 -17.655 1.00 91.31 91 GLY A CA 1
ATOM 650 C C . GLY A 1 91 ? 4.901 -3.830 -16.432 1.00 91.31 91 GLY A C 1
ATOM 651 O O . GLY A 1 91 ? 4.839 -4.835 -15.709 1.00 91.31 91 GLY A O 1
ATOM 652 N N . TYR A 1 92 ? 5.726 -2.815 -16.195 1.00 92.50 92 TYR A N 1
ATOM 653 C CA . TYR A 1 92 ? 6.535 -2.617 -15.005 1.00 92.50 92 TYR A CA 1
ATOM 654 C C . TYR A 1 92 ? 6.033 -1.374 -14.267 1.00 92.50 92 TYR A C 1
ATOM 656 O O . TYR A 1 92 ? 5.540 -0.433 -14.858 1.00 92.50 92 TYR A O 1
ATOM 664 N N . ALA A 1 93 ? 6.059 -1.424 -12.938 1.00 94.19 93 ALA A N 1
ATOM 665 C CA . ALA A 1 93 ? 5.625 -0.308 -12.109 1.00 94.19 93 ALA A CA 1
ATOM 666 C C . ALA A 1 93 ? 6.849 0.379 -11.509 1.00 94.19 93 ALA A C 1
ATOM 668 O O . ALA A 1 93 ? 7.807 -0.308 -11.135 1.00 94.19 93 ALA A O 1
ATOM 669 N N . GLY A 1 94 ? 6.799 1.698 -11.346 1.00 93.50 94 GLY A N 1
ATOM 670 C CA . GLY A 1 94 ? 7.877 2.449 -10.693 1.00 93.50 94 GLY A CA 1
ATOM 671 C C . GLY A 1 94 ? 7.395 3.529 -9.727 1.00 93.50 94 GLY A C 1
ATOM 672 O O . GLY A 1 94 ? 8.021 3.757 -8.685 1.00 93.50 94 GLY A O 1
ATOM 673 N N . THR A 1 95 ? 6.246 4.160 -9.981 1.00 95.19 95 THR A N 1
ATOM 674 C CA . THR A 1 95 ? 5.751 5.248 -9.130 1.00 95.19 95 THR A CA 1
ATOM 675 C C . THR A 1 95 ? 5.091 4.711 -7.866 1.00 95.19 95 THR A C 1
ATOM 677 O O . THR A 1 95 ? 4.093 3.994 -7.919 1.00 95.19 95 THR A O 1
ATOM 680 N N . SER A 1 96 ? 5.610 5.109 -6.699 1.00 95.38 96 SER A N 1
ATOM 681 C CA . SER A 1 96 ? 5.029 4.730 -5.403 1.00 95.38 96 SER A CA 1
ATOM 682 C C . SER A 1 96 ? 3.801 5.568 -5.041 1.00 95.38 96 SER A C 1
ATOM 684 O O . SER A 1 96 ? 3.789 6.792 -5.187 1.00 95.38 96 SER A O 1
ATOM 686 N N . VAL A 1 97 ? 2.773 4.902 -4.519 1.00 95.88 97 VAL A N 1
ATOM 687 C CA . VAL A 1 97 ? 1.507 5.497 -4.084 1.00 95.88 97 VAL A CA 1
ATOM 688 C C . VAL A 1 97 ? 1.110 4.906 -2.730 1.00 95.88 97 VAL A C 1
ATOM 690 O O . VAL A 1 97 ? 1.191 3.698 -2.515 1.00 95.88 97 VAL A O 1
ATOM 693 N N . GLY A 1 98 ? 0.667 5.762 -1.806 1.00 96.06 98 GLY A N 1
ATOM 694 C CA . GLY A 1 98 ? 0.037 5.323 -0.560 1.00 96.06 98 GLY A CA 1
ATOM 695 C C . GLY A 1 98 ? -1.421 4.945 -0.810 1.00 96.06 98 GLY A C 1
ATOM 696 O O . GLY A 1 98 ? -2.205 5.788 -1.248 1.00 96.06 98 GLY A O 1
ATOM 697 N N . VAL A 1 99 ? -1.779 3.694 -0.538 1.00 96.25 99 VAL A N 1
ATOM 698 C CA . VAL A 1 99 ? -3.115 3.138 -0.771 1.00 96.25 99 VAL A CA 1
ATOM 699 C C . VAL A 1 99 ? -3.716 2.726 0.563 1.00 96.25 99 VAL A C 1
ATOM 701 O O . VAL A 1 99 ? -3.117 1.941 1.292 1.00 96.25 99 VAL A O 1
ATOM 704 N N . CYS A 1 100 ? -4.903 3.241 0.872 1.00 96.31 100 CYS A N 1
ATOM 705 C CA . CYS A 1 100 ? -5.672 2.770 2.016 1.00 96.31 100 CYS A CA 1
ATOM 706 C C . CYS A 1 100 ? -6.238 1.376 1.717 1.00 96.31 100 CYS A C 1
ATOM 708 O O . CYS A 1 100 ? -6.979 1.199 0.746 1.00 96.31 100 CYS A O 1
ATOM 710 N N . ALA A 1 101 ? -5.813 0.384 2.494 1.00 96.19 101 ALA A N 1
ATOM 711 C CA . ALA A 1 101 ? -6.103 -1.029 2.302 1.00 96.19 101 ALA A CA 1
ATOM 712 C C . ALA A 1 101 ? -6.013 -1.789 3.637 1.00 96.19 101 ALA A C 1
ATOM 714 O O . ALA A 1 101 ? -5.563 -1.257 4.646 1.00 96.19 101 ALA A O 1
ATOM 715 N N . GLY A 1 102 ? -6.471 -3.038 3.653 1.00 95.38 102 GLY A N 1
ATOM 716 C CA . GLY A 1 102 ? -6.329 -3.933 4.802 1.00 95.38 102 GLY A CA 1
ATOM 717 C C . GLY A 1 102 ? -4.997 -4.672 4.755 1.00 95.38 102 GLY A C 1
ATOM 718 O O . GLY A 1 102 ? -3.943 -4.079 4.558 1.00 95.38 102 GLY A O 1
ATOM 719 N N . ASP A 1 103 ? -5.030 -5.995 4.888 1.00 94.00 103 ASP A N 1
ATOM 720 C CA . ASP A 1 103 ? -3.823 -6.838 4.885 1.00 94.00 103 ASP A CA 1
ATOM 721 C C . ASP A 1 103 ? -3.112 -6.958 3.524 1.00 94.00 103 ASP A C 1
ATOM 723 O O . ASP A 1 103 ? -1.978 -7.437 3.454 1.00 94.00 103 ASP A O 1
ATOM 727 N N . ALA A 1 104 ? -3.774 -6.591 2.425 1.00 94.38 104 ALA A N 1
ATOM 728 C CA . ALA A 1 104 ? -3.244 -6.761 1.077 1.00 94.38 104 ALA A CA 1
ATOM 729 C C . ALA A 1 104 ? -3.579 -5.574 0.174 1.00 94.38 104 ALA A C 1
ATOM 731 O O . ALA A 1 104 ? -4.670 -5.008 0.246 1.00 94.38 104 ALA A O 1
ATOM 732 N N . LEU A 1 105 ? -2.650 -5.251 -0.730 1.00 94.06 105 LEU A N 1
ATOM 733 C CA . LEU A 1 105 ? -2.879 -4.268 -1.783 1.00 94.06 105 LEU A CA 1
ATOM 734 C C . LEU A 1 105 ? -4.000 -4.733 -2.732 1.00 94.06 105 LEU A C 1
ATOM 736 O O . LEU A 1 105 ? -4.070 -5.920 -3.074 1.00 94.06 105 LEU A O 1
ATOM 740 N N . PRO A 1 106 ? -4.856 -3.811 -3.209 1.00 92.06 106 PRO A N 1
ATOM 741 C CA . PRO A 1 106 ? -5.795 -4.095 -4.287 1.00 92.06 106 PRO A CA 1
ATOM 742 C C . PRO A 1 106 ? -5.076 -4.561 -5.562 1.00 92.06 106 PRO A C 1
ATOM 744 O O . PRO A 1 106 ? -3.938 -4.182 -5.819 1.00 92.06 106 PRO A O 1
ATOM 747 N N . ALA A 1 107 ? -5.769 -5.332 -6.405 1.00 90.50 107 ALA A N 1
ATOM 748 C CA . ALA A 1 107 ? -5.184 -5.968 -7.595 1.00 90.50 107 ALA A CA 1
ATOM 749 C C . ALA A 1 107 ? -4.640 -4.998 -8.666 1.00 90.50 107 ALA A C 1
ATOM 751 O O . ALA A 1 107 ? -3.924 -5.437 -9.561 1.00 90.50 107 ALA A O 1
ATOM 752 N N . GLU A 1 108 ? -4.996 -3.716 -8.587 1.00 89.69 108 GLU A N 1
ATOM 753 C CA . GLU A 1 108 ? -4.558 -2.663 -9.514 1.00 89.69 108 GLU A CA 1
ATOM 754 C C . GLU A 1 108 ? -3.193 -2.060 -9.129 1.00 89.69 108 GLU A C 1
ATOM 756 O O . GLU A 1 108 ? -2.662 -1.234 -9.865 1.00 89.69 108 GLU A O 1
ATOM 761 N N . PHE A 1 109 ? -2.632 -2.445 -7.975 1.00 93.94 109 PHE A N 1
ATOM 762 C CA . PHE A 1 109 ? -1.334 -1.976 -7.496 1.00 93.94 109 PHE A CA 1
ATOM 763 C C . PHE A 1 109 ? -0.326 -3.118 -7.436 1.00 93.94 109 PHE A C 1
ATOM 765 O O . PHE A 1 109 ? -0.644 -4.254 -7.077 1.00 93.94 109 PHE A O 1
ATOM 772 N N . PHE A 1 110 ? 0.923 -2.788 -7.736 1.00 93.75 110 PHE A N 1
ATOM 773 C CA . PHE A 1 110 ? 2.049 -3.702 -7.643 1.00 93.75 110 PHE A CA 1
ATOM 774 C C . PHE A 1 110 ? 2.712 -3.581 -6.269 1.00 93.75 110 PHE A C 1
ATOM 776 O O . PHE A 1 110 ? 2.708 -2.514 -5.658 1.00 93.75 110 PHE A O 1
ATOM 783 N N . ALA A 1 111 ? 3.262 -4.687 -5.763 1.00 93.31 111 ALA A N 1
ATOM 784 C CA . ALA A 1 111 ? 3.960 -4.722 -4.473 1.00 93.31 111 ALA A CA 1
ATOM 785 C C . ALA A 1 111 ? 5.442 -4.317 -4.577 1.00 93.31 111 ALA A C 1
ATOM 787 O O . ALA A 1 111 ? 6.070 -4.040 -3.560 1.00 93.31 111 ALA A O 1
ATOM 788 N N . ASP A 1 112 ? 5.977 -4.275 -5.799 1.00 92.19 112 ASP A N 1
ATOM 789 C CA . ASP A 1 112 ? 7.368 -3.960 -6.111 1.00 92.19 112 ASP A CA 1
ATOM 790 C C . ASP A 1 112 ? 7.425 -2.888 -7.212 1.00 92.19 112 ASP A C 1
ATOM 792 O O . ASP A 1 112 ? 6.513 -2.812 -8.039 1.00 92.19 112 ASP A O 1
ATOM 796 N N . ALA A 1 113 ? 8.519 -2.117 -7.248 1.00 93.56 113 ALA A N 1
ATOM 797 C CA . ALA A 1 113 ? 8.832 -1.151 -8.306 1.00 93.56 113 ALA A CA 1
ATOM 798 C C . ALA A 1 113 ? 10.083 -1.568 -9.089 1.00 93.56 113 ALA A C 1
ATOM 800 O O . ALA A 1 113 ? 11.193 -1.135 -8.760 1.00 93.56 113 ALA A O 1
ATOM 801 N N . PRO A 1 114 ? 9.955 -2.485 -10.057 1.00 91.19 114 PRO A N 1
ATOM 802 C CA . PRO A 1 114 ? 11.082 -2.864 -10.892 1.00 91.19 114 PRO A CA 1
ATOM 803 C C . PRO A 1 114 ? 11.441 -1.796 -11.944 1.00 91.19 114 PRO A C 1
ATOM 805 O O . PRO A 1 114 ? 12.554 -1.854 -12.460 1.00 91.19 114 PRO A O 1
ATOM 808 N N . ASP A 1 115 ? 10.555 -0.843 -12.244 1.00 91.12 115 ASP A N 1
ATOM 809 C CA . ASP A 1 115 ? 10.823 0.243 -13.188 1.00 91.12 115 ASP A CA 1
ATOM 810 C C . ASP A 1 115 ? 11.560 1.422 -12.524 1.00 91.12 115 ASP A C 1
ATOM 812 O O . ASP A 1 115 ? 11.173 1.902 -11.454 1.00 91.12 115 ASP A O 1
ATOM 816 N N . CYS A 1 116 ? 12.653 1.871 -13.145 1.00 89.62 116 CYS A N 1
ATOM 817 C CA . CYS A 1 116 ? 13.438 3.010 -12.684 1.00 89.62 116 CYS A CA 1
ATOM 818 C C . CYS A 1 116 ? 13.010 4.349 -13.304 1.00 89.62 116 CYS A C 1
ATOM 820 O O . CYS A 1 116 ? 13.350 5.384 -12.722 1.00 89.62 116 CYS A O 1
ATOM 822 N N . ASP A 1 117 ? 12.275 4.337 -14.419 1.00 91.81 117 ASP A N 1
ATOM 823 C CA . ASP A 1 117 ? 11.713 5.519 -15.073 1.00 91.81 117 ASP A CA 1
ATOM 824 C C . ASP A 1 117 ? 10.298 5.227 -15.597 1.00 91.81 117 ASP A C 1
ATOM 826 O O . ASP A 1 117 ? 10.071 5.108 -16.793 1.00 91.81 117 ASP A O 1
ATOM 830 N N . ASP A 1 118 ? 9.342 5.214 -14.667 1.00 91.50 118 ASP A N 1
ATOM 831 C CA . ASP A 1 118 ? 7.904 4.954 -14.882 1.00 91.50 118 ASP A CA 1
ATOM 832 C C . ASP A 1 118 ? 7.197 5.989 -15.791 1.00 91.50 118 ASP A C 1
ATOM 834 O O . ASP A 1 118 ? 5.975 5.975 -15.942 1.00 91.50 118 ASP A O 1
ATOM 838 N N . GLU A 1 119 ? 7.931 6.962 -16.340 1.00 95.31 119 GLU A N 1
ATOM 839 C CA . GLU A 1 119 ? 7.435 7.913 -17.338 1.00 95.31 119 GLU A CA 1
ATOM 840 C C . GLU A 1 119 ? 7.901 7.574 -18.773 1.00 95.31 119 GLU A C 1
ATOM 842 O O . GLU A 1 119 ? 7.394 8.187 -19.726 1.00 95.31 119 GLU A O 1
ATOM 847 N N . ASP A 1 120 ? 8.836 6.629 -18.957 1.00 92.19 120 ASP A N 1
ATOM 848 C CA . ASP A 1 120 ? 9.398 6.232 -20.255 1.00 92.19 120 ASP A CA 1
ATOM 849 C C . ASP A 1 120 ? 9.322 4.707 -20.499 1.00 92.19 120 ASP A C 1
ATOM 851 O O . ASP A 1 120 ? 10.206 3.966 -20.066 1.00 92.19 120 ASP A O 1
ATOM 855 N N . PRO A 1 121 ? 8.418 4.238 -21.388 1.00 91.81 121 PRO A N 1
ATOM 856 C CA . PRO A 1 121 ? 8.177 2.807 -21.609 1.00 91.81 121 PRO A CA 1
ATOM 857 C C . PRO A 1 121 ? 9.343 2.079 -22.302 1.00 91.81 121 PRO A C 1
ATOM 859 O O . PRO A 1 121 ? 9.244 0.897 -22.647 1.00 91.81 121 PRO A O 1
ATOM 862 N N . MET A 1 122 ? 10.417 2.798 -22.647 1.00 90.44 122 MET A N 1
ATOM 863 C CA . MET A 1 122 ? 11.653 2.232 -23.189 1.00 90.44 122 MET A CA 1
ATOM 864 C C . MET A 1 122 ? 12.706 1.950 -22.111 1.00 90.44 122 MET A C 1
ATOM 866 O O . MET A 1 122 ? 13.716 1.317 -22.431 1.00 90.44 122 MET A O 1
ATOM 870 N N . ILE A 1 123 ? 12.512 2.412 -20.876 1.00 90.19 123 ILE A N 1
ATOM 871 C CA . ILE A 1 123 ? 13.449 2.246 -19.767 1.00 90.19 123 ILE A CA 1
ATOM 872 C C . ILE A 1 123 ? 12.812 1.304 -18.749 1.00 90.19 123 ILE A C 1
ATOM 874 O O . ILE A 1 123 ? 12.098 1.732 -17.869 1.00 90.19 123 ILE A O 1
ATOM 878 N N . ASN A 1 124 ? 13.096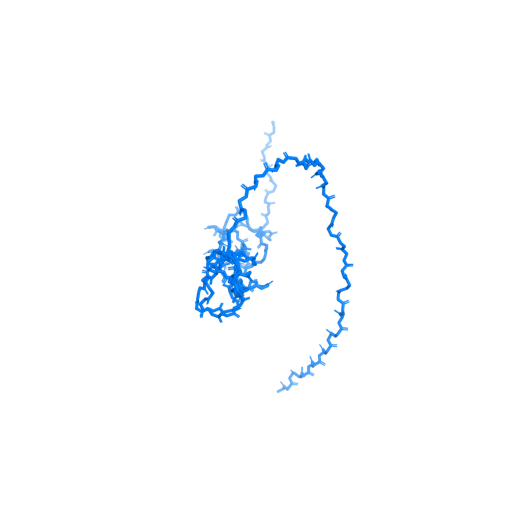 0.004 -18.849 1.00 90.12 124 ASN A N 1
ATOM 879 C CA . ASN A 1 124 ? 12.529 -1.000 -17.945 1.00 90.12 124 ASN A CA 1
ATOM 880 C C . ASN A 1 124 ? 13.462 -2.208 -17.771 1.00 90.12 124 ASN A C 1
ATOM 882 O O . ASN A 1 124 ? 14.430 -2.351 -18.522 1.00 90.12 124 ASN A O 1
ATOM 886 N N . PRO A 1 125 ? 13.186 -3.142 -16.839 1.00 90.62 125 PRO A N 1
ATOM 887 C CA . PRO A 1 125 ? 14.062 -4.287 -16.559 1.00 90.62 125 PRO A CA 1
ATOM 888 C C . PRO A 1 125 ? 14.343 -5.219 -17.739 1.00 90.62 125 PRO A C 1
ATOM 890 O O . PRO A 1 125 ? 15.255 -6.046 -17.667 1.00 90.62 125 PRO A O 1
ATOM 893 N N . THR A 1 126 ? 13.510 -5.175 -18.779 1.00 88.75 126 THR A N 1
ATOM 894 C CA . THR A 1 126 ? 13.674 -5.987 -19.989 1.00 88.75 126 THR A CA 1
ATOM 895 C C . THR A 1 126 ? 14.184 -5.205 -21.184 1.00 88.75 126 THR A C 1
ATOM 897 O O . THR A 1 126 ? 14.456 -5.820 -22.219 1.00 88.75 126 THR A O 1
ATOM 900 N N . ALA A 1 127 ? 14.338 -3.887 -21.055 1.00 84.94 127 ALA A N 1
ATOM 901 C CA . ALA A 1 127 ? 14.991 -3.081 -22.062 1.00 84.94 127 ALA A CA 1
ATOM 902 C C . ALA A 1 127 ? 16.449 -3.536 -22.196 1.00 84.94 127 ALA A C 1
ATOM 904 O O . ALA A 1 127 ? 17.131 -3.830 -21.211 1.00 84.94 127 ALA A O 1
ATOM 905 N N . ASP A 1 128 ? 16.927 -3.628 -23.438 1.00 81.81 128 ASP A N 1
ATOM 906 C CA . ASP A 1 128 ? 18.336 -3.891 -23.693 1.00 81.81 128 ASP A CA 1
ATOM 907 C C . ASP A 1 128 ? 19.136 -2.694 -23.166 1.00 81.81 128 ASP A C 1
ATOM 909 O O . ASP A 1 128 ? 19.208 -1.649 -23.817 1.00 81.81 128 ASP A O 1
ATOM 913 N N . GLU A 1 129 ? 19.748 -2.847 -21.991 1.00 71.12 129 GLU A N 1
ATOM 914 C CA . GLU A 1 129 ? 20.721 -1.880 -21.501 1.00 71.12 129 GLU A CA 1
ATOM 915 C C . GLU A 1 129 ? 21.908 -1.908 -22.458 1.00 71.12 129 GLU A C 1
ATOM 917 O O . GLU A 1 129 ? 22.747 -2.814 -22.428 1.00 71.12 129 GLU A O 1
ATOM 922 N N . LEU A 1 130 ? 21.947 -0.939 -23.376 1.00 70.44 130 LEU A N 1
ATOM 923 C CA . LEU A 1 130 ? 23.122 -0.731 -24.201 1.00 70.44 130 LEU A CA 1
ATOM 924 C C . LEU A 1 130 ? 24.274 -0.456 -23.229 1.00 70.44 130 LEU A C 1
ATOM 926 O O . LEU A 1 130 ? 24.214 0.544 -22.510 1.00 70.44 130 LEU A O 1
ATOM 930 N N . PRO A 1 131 ? 25.296 -1.330 -23.158 1.00 67.12 131 PRO A N 1
ATOM 931 C CA . PRO A 1 131 ? 26.431 -1.070 -22.296 1.00 67.12 131 PRO A CA 1
ATOM 932 C C . PRO A 1 131 ? 27.018 0.276 -22.709 1.00 67.12 131 PRO A C 1
ATOM 934 O O . PRO A 1 131 ? 27.205 0.529 -23.900 1.00 67.12 131 PRO A O 1
ATOM 937 N N . ASP A 1 132 ? 27.249 1.132 -21.718 1.00 64.56 132 ASP A N 1
ATOM 938 C CA . ASP A 1 132 ? 27.770 2.481 -21.894 1.00 64.56 132 ASP A CA 1
ATOM 939 C C . ASP A 1 132 ? 29.152 2.399 -22.565 1.00 64.56 132 ASP A C 1
ATOM 941 O O . ASP A 1 132 ? 30.184 2.237 -21.914 1.00 64.56 132 ASP A O 1
ATOM 945 N N . GLU A 1 133 ? 29.193 2.412 -23.901 1.00 64.50 133 GLU A N 1
ATOM 946 C CA . GLU A 1 133 ? 30.435 2.498 -24.668 1.00 64.50 133 GLU A CA 1
ATOM 947 C C . GLU A 1 133 ? 30.925 3.952 -24.654 1.00 64.50 133 GLU A C 1
ATOM 949 O O . GLU A 1 133 ? 31.023 4.614 -25.690 1.00 64.50 133 GLU A O 1
ATOM 954 N N . LEU A 1 134 ? 31.245 4.466 -23.466 1.00 65.69 134 LEU A N 1
ATOM 955 C CA . LEU A 1 134 ? 32.092 5.641 -23.325 1.00 65.69 134 LEU A CA 1
ATOM 956 C C . LEU A 1 134 ? 33.548 5.174 -23.192 1.00 65.69 134 LEU A C 1
ATOM 958 O O . LEU A 1 134 ? 33.922 4.611 -22.164 1.00 65.69 134 LEU A O 1
ATOM 962 N N . PRO A 1 135 ? 34.391 5.361 -24.226 1.00 67.81 135 PRO A N 1
ATOM 963 C CA . PRO A 1 135 ? 35.819 5.112 -24.092 1.00 67.81 135 PRO A CA 1
ATOM 964 C C . PRO A 1 135 ? 36.464 6.164 -23.173 1.00 67.81 135 PRO A C 1
ATOM 966 O O . PRO A 1 135 ? 36.312 7.364 -23.417 1.00 67.81 135 PRO A O 1
ATOM 969 N N . ASP A 1 136 ? 37.191 5.681 -22.157 1.00 70.50 136 ASP A N 1
ATOM 970 C CA . ASP A 1 136 ? 38.083 6.447 -21.263 1.00 70.50 136 ASP A CA 1
ATOM 971 C C . ASP A 1 136 ? 39.180 7.240 -22.007 1.00 70.50 136 ASP A C 1
ATOM 973 O O . ASP A 1 136 ? 39.777 6.702 -22.977 1.00 70.50 136 ASP A O 1
#

Sequence (136 aa):
MLRKFFLMLVLTAFLFTGAVACGGGGGGDDDDDDSAADDDDDDDDDDDAATCVDTDGDGFGENCEAGPDCNDGDANAYQILTGYVDADHDGYAGTSVGVCAGDALPAEFFADAPDCDDEDPMINPTADELPDELPD

Radius of gyration: 27.05 Å; chains: 1; bounding box: 59×39×78 Å

pLDDT: mean 76.0, std 19.87, range [40.59, 96.56]